Protein AF-J9AJ60-F1 (afdb_monomer_lite)

InterPro domains:
  IPR005821 Ion transport domain [PF00520] (2-110)
  IPR028325 Voltage-gated potassium channel [PTHR11537] (2-110)

Organism: Wuchereria bancrofti (NCBI:txid6293)

Sequence (110 aa):
MVMRVVRVMRVARIFKLARYSSGLKSFGITVKTSLPELSMLTLFLLTTVIFFSTLMYFAERDEPNTKFKSIPHAGWWCIVTMTTVGYGDYYPETLFGKLIASCASISGVL

Secondary structure (DSSP, 8-state):
-HHHHHHHHTGGGHHHHTTT-HHHHHHHHHHHHTHHHHHHHHHHHHHHHHHHHHHHHHHHTT-TT-S--SHHHHHHHHHHHHTT----SS---SHHHHHHHHHHHHHHH-

pLDDT: mean 88.11, std 7.14, range [66.56, 95.56]

Structure (mmCIF, N/CA/C/O backbone):
data_AF-J9AJ60-F1
#
_entry.id   AF-J9AJ60-F1
#
loop_
_atom_site.group_PDB
_atom_site.id
_atom_site.type_symbol
_atom_site.label_atom_id
_atom_site.label_alt_id
_atom_site.label_comp_id
_atom_site.label_asym_id
_atom_site.label_entity_id
_atom_site.label_seq_id
_atom_site.pdbx_PDB_ins_code
_atom_site.Cartn_x
_atom_site.Cartn_y
_atom_site.Cartn_z
_atom_site.occupancy
_atom_site.B_iso_or_equiv
_atom_site.auth_seq_id
_atom_site.auth_comp_id
_atom_site.auth_asym_id
_atom_site.auth_atom_id
_atom_site.pdbx_PDB_model_num
ATOM 1 N N . MET A 1 1 ? -20.881 -22.500 -6.627 1.00 70.31 1 MET A N 1
ATOM 2 C CA . MET A 1 1 ? -20.719 -21.183 -5.962 1.00 70.31 1 MET A CA 1
ATOM 3 C C . MET A 1 1 ? -21.627 -21.034 -4.735 1.00 70.31 1 MET A C 1
ATOM 5 O O . MET A 1 1 ? -21.094 -20.891 -3.643 1.00 70.31 1 MET A O 1
ATOM 9 N N . VAL A 1 2 ? -22.954 -21.183 -4.857 1.00 80.31 2 VAL A N 1
ATOM 10 C CA . VAL A 1 2 ? -23.931 -20.984 -3.753 1.00 80.31 2 VAL A CA 1
ATOM 11 C C . VAL A 1 2 ? -23.650 -21.832 -2.495 1.00 80.31 2 VAL A C 1
ATOM 13 O O . VAL A 1 2 ? -23.627 -21.304 -1.388 1.00 80.31 2 VAL A O 1
ATOM 16 N N . MET A 1 3 ? -23.309 -23.118 -2.646 1.00 84.00 3 MET A N 1
ATOM 17 C CA . MET A 1 3 ? -22.951 -24.002 -1.517 1.00 84.00 3 MET A CA 1
ATOM 18 C C . MET A 1 3 ? -21.697 -23.547 -0.739 1.00 84.00 3 MET A C 1
ATOM 20 O O . MET A 1 3 ? -21.596 -23.793 0.462 1.00 84.00 3 MET A O 1
ATOM 24 N N . ARG A 1 4 ? -20.746 -22.852 -1.390 1.00 81.12 4 ARG A N 1
ATOM 25 C CA . ARG A 1 4 ? -19.565 -22.274 -0.715 1.00 81.12 4 ARG A CA 1
ATOM 26 C C . ARG A 1 4 ? -19.955 -21.048 0.112 1.00 81.12 4 ARG A C 1
ATOM 28 O O . ARG A 1 4 ? -19.531 -20.937 1.257 1.00 81.12 4 ARG A O 1
ATOM 35 N N . VAL A 1 5 ? -20.821 -20.191 -0.430 1.00 84.50 5 VAL A N 1
ATOM 36 C CA . VAL A 1 5 ? -21.324 -18.985 0.250 1.00 84.50 5 VAL A CA 1
ATOM 37 C C . VAL A 1 5 ? -22.110 -19.350 1.515 1.00 84.50 5 VAL A C 1
ATOM 39 O O . VAL A 1 5 ? -21.852 -18.797 2.582 1.00 84.50 5 VAL A O 1
ATOM 42 N N . VAL A 1 6 ? -22.987 -20.359 1.451 1.00 86.69 6 VAL A N 1
ATOM 43 C CA . VAL A 1 6 ? -23.741 -20.850 2.625 1.00 86.69 6 VAL A CA 1
ATOM 44 C C . VAL A 1 6 ? -22.813 -21.419 3.708 1.00 86.69 6 VAL A C 1
ATOM 46 O O . VAL A 1 6 ? -23.102 -21.301 4.901 1.00 86.69 6 VAL A O 1
ATOM 49 N N . ARG A 1 7 ? -21.667 -22.001 3.323 1.00 80.12 7 ARG A N 1
ATOM 50 C CA . ARG A 1 7 ? -20.658 -22.504 4.269 1.00 80.12 7 ARG A CA 1
ATOM 51 C C . ARG A 1 7 ? -19.960 -21.358 5.010 1.00 80.12 7 ARG A C 1
ATOM 53 O O . ARG A 1 7 ? -19.817 -21.447 6.226 1.00 80.12 7 ARG A O 1
ATOM 60 N N . VAL A 1 8 ? -19.614 -20.271 4.313 1.00 83.06 8 VAL A N 1
ATOM 61 C CA . VAL A 1 8 ? -19.019 -19.052 4.902 1.00 83.06 8 VAL A CA 1
ATOM 62 C C . VAL A 1 8 ? -20.013 -18.328 5.816 1.00 83.06 8 VAL A C 1
ATOM 64 O O . VAL A 1 8 ? -19.635 -17.898 6.903 1.00 83.06 8 VAL A O 1
ATOM 67 N N . MET A 1 9 ? -21.306 -18.292 5.469 1.00 82.69 9 MET A N 1
ATOM 68 C CA . MET A 1 9 ? -22.342 -17.698 6.331 1.00 82.69 9 MET A CA 1
ATOM 69 C C . MET A 1 9 ? -22.446 -18.351 7.718 1.00 82.69 9 MET A C 1
ATOM 71 O O . MET A 1 9 ? -22.944 -17.730 8.654 1.00 82.69 9 MET A O 1
ATOM 75 N N . ARG A 1 10 ? -21.950 -19.582 7.910 1.00 79.88 10 ARG A N 1
ATOM 76 C CA . ARG A 1 10 ? -21.904 -20.196 9.248 1.00 79.88 10 ARG A CA 1
ATOM 77 C C . ARG A 1 10 ? -20.932 -19.479 10.189 1.00 79.88 10 ARG A C 1
ATOM 79 O O . ARG A 1 10 ? -21.198 -19.456 11.387 1.00 79.88 10 ARG A O 1
ATOM 86 N N . VAL A 1 11 ? -19.882 -18.841 9.663 1.00 81.81 11 VAL A N 1
ATOM 87 C CA . VAL A 1 11 ? -18.946 -18.002 10.436 1.00 81.81 11 VAL A CA 1
ATOM 88 C C . VAL A 1 11 ? -19.662 -16.779 11.008 1.00 81.81 11 VAL A C 1
ATOM 90 O O . VAL A 1 11 ? -19.348 -16.353 12.113 1.00 81.81 11 VAL A O 1
ATOM 93 N N . ALA A 1 12 ? -20.719 -16.285 10.352 1.00 77.25 12 ALA A N 1
ATOM 94 C CA . ALA A 1 12 ? -21.513 -15.169 10.864 1.00 77.25 12 ALA A CA 1
ATOM 95 C C . ALA A 1 12 ? -22.192 -15.471 12.217 1.00 77.25 12 ALA A C 1
ATOM 97 O O . ALA A 1 12 ? -22.578 -14.554 12.938 1.00 77.25 12 ALA A O 1
ATOM 98 N N . ARG A 1 13 ? -22.288 -16.746 12.627 1.00 77.00 13 ARG A N 1
ATOM 99 C CA . ARG A 1 13 ? -22.742 -17.114 13.978 1.00 77.00 13 ARG A CA 1
ATOM 100 C C . ARG A 1 13 ? -21.790 -16.628 15.081 1.00 77.00 13 ARG A C 1
ATOM 102 O O . ARG A 1 13 ? -22.249 -16.480 16.209 1.00 77.00 13 ARG A O 1
ATOM 109 N N . ILE A 1 14 ? -20.528 -16.303 14.778 1.00 79.25 14 ILE A N 1
ATOM 110 C CA . ILE A 1 14 ? -19.606 -15.622 15.708 1.00 79.25 14 ILE A CA 1
ATOM 111 C C . ILE A 1 14 ? -20.142 -14.243 16.113 1.00 79.25 14 ILE A C 1
ATOM 113 O O . ILE A 1 14 ? -20.038 -13.868 17.277 1.00 79.25 14 ILE A O 1
ATOM 117 N N . PHE A 1 15 ? -20.851 -13.529 15.233 1.00 73.62 15 PHE A N 1
ATOM 118 C CA . PHE A 1 15 ? -21.540 -12.293 15.623 1.00 73.62 15 PHE A CA 1
ATOM 119 C C . PHE A 1 15 ? -22.678 -12.535 16.628 1.00 73.62 15 PHE A C 1
ATOM 121 O O . PHE A 1 15 ? -23.142 -11.599 17.267 1.00 73.62 15 PHE A O 1
ATOM 128 N N . LYS A 1 16 ? -23.129 -13.778 16.838 1.00 68.69 16 LYS A N 1
ATOM 129 C CA . LYS A 1 16 ? -24.077 -14.100 17.914 1.00 68.69 16 LYS A CA 1
ATOM 130 C C . LYS A 1 16 ? -23.392 -14.077 19.289 1.00 68.69 16 LYS A C 1
ATOM 132 O O . LYS A 1 16 ? -24.017 -13.628 20.244 1.00 68.69 16 LYS A O 1
ATOM 137 N N . LEU A 1 17 ? -22.108 -14.458 19.379 1.00 66.56 17 LEU A N 1
ATOM 138 C CA . LEU A 1 17 ? -21.276 -14.312 20.590 1.00 66.56 17 LEU A CA 1
ATOM 139 C C . LEU A 1 17 ? -21.061 -12.836 20.965 1.00 66.56 17 LEU A C 1
ATOM 141 O O . LEU A 1 17 ? -20.987 -12.515 22.150 1.00 66.56 17 LEU A O 1
ATOM 145 N N . ALA A 1 18 ? -21.077 -11.928 19.981 1.00 69.06 18 ALA A N 1
ATOM 146 C CA . ALA A 1 18 ? -21.038 -10.476 20.196 1.00 69.06 18 ALA A CA 1
ATOM 147 C C . ALA A 1 18 ? -22.105 -9.967 21.171 1.00 69.06 18 ALA A C 1
ATOM 149 O O . ALA A 1 18 ? -21.870 -9.022 21.917 1.00 69.06 18 ALA A O 1
ATOM 150 N N . ARG A 1 19 ? -23.295 -10.583 21.151 1.00 67.75 19 ARG A N 1
ATOM 151 C CA . ARG A 1 19 ? -24.434 -10.175 21.984 1.00 67.75 19 ARG A CA 1
ATOM 152 C C . ARG A 1 19 ? -24.253 -10.561 23.455 1.00 67.75 19 ARG A C 1
ATOM 154 O O . ARG A 1 19 ? -24.851 -9.914 24.309 1.00 67.75 19 ARG A O 1
ATOM 161 N N . TYR A 1 20 ? -23.448 -11.587 23.731 1.00 72.50 20 TYR A N 1
ATOM 162 C CA . TYR A 1 20 ? -23.208 -12.122 25.075 1.00 72.50 20 TYR A CA 1
ATOM 163 C C . TYR A 1 20 ? -21.885 -11.643 25.682 1.00 72.50 20 TYR A C 1
ATOM 165 O O . TYR A 1 20 ? -21.727 -11.675 26.897 1.00 72.50 20 TYR A O 1
ATOM 173 N N . SER A 1 21 ? -20.946 -11.173 24.856 1.00 74.25 21 SER A N 1
ATOM 174 C CA . SER A 1 21 ? -19.692 -10.589 25.325 1.00 74.25 21 SER A CA 1
ATOM 175 C C . SER A 1 21 ? -19.858 -9.096 25.599 1.00 74.25 21 SER A C 1
ATOM 177 O O . SER A 1 21 ? -19.911 -8.279 24.676 1.00 74.25 21 SER A O 1
ATOM 179 N N . SER A 1 22 ? -19.888 -8.724 26.880 1.00 73.00 22 SER A N 1
ATOM 180 C CA . SER A 1 22 ? -19.829 -7.324 27.323 1.00 73.00 22 SER A CA 1
ATOM 181 C C . SER A 1 22 ? -18.616 -6.594 26.731 1.00 73.00 22 SER A C 1
ATOM 183 O O . SER A 1 22 ? -18.727 -5.432 26.351 1.00 73.00 22 SER A O 1
ATOM 185 N N . GLY A 1 23 ? -17.489 -7.298 26.560 1.00 77.75 23 GLY A N 1
ATOM 186 C CA . GLY A 1 23 ? -16.271 -6.752 25.958 1.00 77.75 23 GLY A CA 1
ATOM 187 C C . GLY A 1 23 ? -16.440 -6.339 24.493 1.00 77.75 23 GLY A C 1
ATOM 188 O O . GLY A 1 23 ? -15.943 -5.288 24.099 1.00 77.75 23 GLY A O 1
ATOM 189 N N . LEU A 1 24 ? -17.200 -7.098 23.691 1.00 79.81 24 LEU A N 1
ATOM 190 C CA . LEU A 1 24 ? -17.419 -6.740 22.283 1.00 79.81 24 LEU A CA 1
ATOM 191 C C . LEU A 1 24 ? -18.410 -5.578 22.120 1.00 79.81 24 LEU A C 1
ATOM 193 O O . LEU A 1 24 ? -18.286 -4.789 21.184 1.00 79.81 24 LEU A O 1
ATOM 197 N N . LYS A 1 25 ? -19.349 -5.423 23.064 1.00 79.81 25 LYS A N 1
ATOM 198 C CA . LYS A 1 25 ? -20.182 -4.215 23.174 1.00 79.81 25 LYS A CA 1
ATOM 199 C C . LYS A 1 25 ? -19.344 -2.979 23.494 1.00 79.81 25 LYS A C 1
ATOM 201 O O . LYS A 1 25 ? -19.509 -1.969 22.816 1.00 79.81 25 LYS A O 1
ATOM 206 N N . SER A 1 26 ? -18.444 -3.064 24.474 1.00 84.38 26 SER A N 1
ATOM 207 C CA . SER A 1 26 ? -17.547 -1.955 24.821 1.00 84.38 26 SER A CA 1
ATOM 208 C C . SER A 1 26 ? -16.648 -1.574 23.647 1.00 84.38 26 SER A C 1
ATOM 210 O O . SER A 1 26 ? -16.595 -0.403 23.291 1.00 84.38 26 SER A O 1
ATOM 212 N N . PHE A 1 27 ? -16.044 -2.556 22.971 1.00 84.12 27 PHE A N 1
ATOM 213 C CA . PHE A 1 27 ? -15.259 -2.322 21.757 1.00 84.12 27 PHE A CA 1
ATOM 214 C C . PHE A 1 27 ? -16.071 -1.609 20.667 1.00 84.12 27 PHE A C 1
ATOM 216 O O . PHE A 1 27 ? -15.604 -0.630 20.095 1.00 84.12 27 PHE A O 1
ATOM 223 N N . GLY A 1 28 ? -17.308 -2.046 20.409 1.00 84.81 28 GLY A N 1
ATOM 224 C CA . GLY A 1 28 ? -18.178 -1.401 19.423 1.00 84.81 28 GLY A CA 1
ATOM 225 C C . GLY A 1 28 ? -18.515 0.055 19.763 1.00 84.81 28 GLY A C 1
ATOM 226 O O . GLY A 1 28 ? -18.571 0.892 18.864 1.00 84.81 28 GLY A O 1
ATOM 227 N N . ILE A 1 29 ? -18.704 0.374 21.049 1.00 87.31 29 ILE A N 1
ATOM 228 C CA . ILE A 1 29 ? -18.919 1.753 21.512 1.00 87.31 29 ILE A CA 1
ATOM 229 C C . ILE A 1 29 ? -17.650 2.580 21.303 1.00 87.31 29 ILE A C 1
ATOM 231 O O . ILE A 1 29 ? -17.735 3.651 20.714 1.00 87.31 29 ILE A O 1
ATOM 235 N N . THR A 1 30 ? -16.483 2.071 21.705 1.00 89.19 30 THR A N 1
ATOM 236 C CA . THR A 1 30 ? -15.195 2.752 21.509 1.00 89.19 30 THR A CA 1
ATOM 237 C C . THR A 1 30 ? -14.915 3.015 20.033 1.00 89.19 30 THR A C 1
ATOM 239 O O . THR A 1 30 ? -14.607 4.144 19.671 1.00 89.19 30 THR A O 1
ATOM 242 N N . VAL A 1 31 ? -15.105 2.017 19.162 1.00 87.88 31 VAL A N 1
ATOM 243 C CA . VAL A 1 31 ? -14.957 2.190 17.710 1.00 87.88 31 VAL A CA 1
ATOM 244 C C . VAL A 1 31 ? -15.904 3.267 17.204 1.00 87.88 31 VAL A C 1
ATOM 246 O O . VAL A 1 31 ? -15.465 4.133 16.462 1.00 87.88 31 VAL A O 1
ATOM 249 N N . LYS A 1 32 ? -17.179 3.252 17.618 1.00 88.75 32 LYS A N 1
ATOM 250 C CA . LYS A 1 32 ? -18.162 4.253 17.183 1.00 88.75 32 LYS A CA 1
ATOM 251 C C . LYS A 1 32 ? -17.776 5.667 17.619 1.00 88.75 32 LYS A C 1
ATOM 253 O O . LYS A 1 32 ? -17.941 6.594 16.833 1.00 88.75 32 LYS A O 1
ATOM 258 N N . THR A 1 33 ? -17.271 5.823 18.839 1.00 92.62 33 THR A N 1
ATOM 259 C CA . THR A 1 33 ? -16.785 7.108 19.355 1.00 92.62 33 THR A CA 1
ATOM 260 C C . THR A 1 33 ? -15.571 7.596 18.566 1.00 92.62 33 THR A C 1
ATOM 262 O O . THR A 1 33 ? -15.537 8.762 18.192 1.00 92.62 33 THR A O 1
ATOM 265 N N . SER A 1 34 ? -14.646 6.697 18.221 1.00 93.00 34 SER A N 1
ATOM 266 C CA . SER A 1 34 ? -13.439 7.016 17.449 1.00 93.00 34 SER A CA 1
ATOM 267 C C . SER A 1 34 ? -13.604 6.934 15.928 1.00 93.00 34 SER A C 1
ATOM 269 O O . SER A 1 34 ? -12.632 7.089 15.194 1.00 93.00 34 SER A O 1
ATOM 271 N N . LEU A 1 35 ? -14.817 6.712 15.405 1.00 89.81 35 LEU A N 1
ATOM 272 C CA . LEU A 1 35 ? -15.066 6.645 13.958 1.00 89.81 35 LEU A CA 1
ATOM 273 C C . LEU A 1 35 ? -14.580 7.892 13.202 1.00 89.81 35 LEU A C 1
ATOM 275 O O . LEU A 1 35 ? -13.981 7.709 12.143 1.00 89.81 35 LEU A O 1
ATOM 279 N N . PRO A 1 36 ? -14.798 9.133 13.689 1.00 91.50 36 PRO A N 1
ATOM 280 C CA . PRO A 1 36 ? -14.286 10.321 13.011 1.00 91.50 36 PRO A CA 1
ATOM 281 C C . PRO A 1 36 ? -12.757 10.297 12.881 1.00 91.50 36 PRO A C 1
ATOM 283 O O . PRO A 1 36 ? -12.233 10.504 11.789 1.00 91.50 36 PRO A O 1
ATOM 286 N N . GLU A 1 37 ? -12.049 9.946 13.955 1.00 91.88 37 GLU A N 1
ATOM 287 C CA . GLU A 1 37 ? -10.582 9.866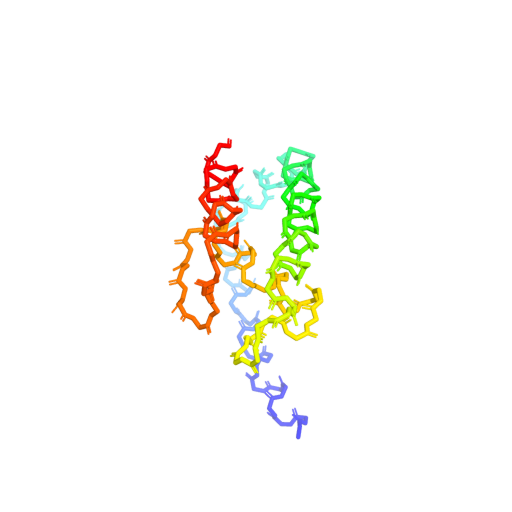 13.999 1.00 91.88 37 GLU A CA 1
ATOM 288 C C . GLU A 1 37 ? -10.058 8.758 13.072 1.00 91.88 37 GLU A C 1
ATOM 290 O O . GLU A 1 37 ? -9.186 8.988 12.233 1.00 91.88 37 GLU A O 1
ATOM 295 N N . LEU A 1 38 ? -10.661 7.567 13.150 1.00 90.12 38 LEU A N 1
ATOM 296 C CA . LEU A 1 38 ? -10.338 6.431 12.287 1.00 90.12 38 LEU A CA 1
ATOM 297 C C . LEU A 1 38 ? -10.612 6.736 10.811 1.00 90.12 38 LEU A C 1
ATOM 299 O O . LEU A 1 38 ? -9.858 6.299 9.942 1.00 90.12 38 LEU A O 1
ATOM 303 N N . SER A 1 39 ? -11.669 7.493 10.508 1.00 90.00 39 SER A N 1
ATOM 304 C CA . SER A 1 39 ? -12.003 7.874 9.134 1.00 90.00 39 SER A CA 1
ATOM 305 C C . SER A 1 39 ? -10.969 8.827 8.534 1.00 90.00 39 SER A C 1
ATOM 307 O O . SER A 1 39 ? -10.561 8.628 7.391 1.00 90.00 39 SER A O 1
ATOM 309 N N . MET A 1 40 ? -10.479 9.799 9.312 1.00 90.56 40 MET A N 1
ATOM 310 C CA . MET A 1 40 ? -9.414 10.706 8.878 1.00 90.56 40 MET A CA 1
ATOM 311 C C . MET A 1 40 ? -8.109 9.949 8.632 1.00 90.56 40 MET A C 1
ATOM 313 O O . MET A 1 40 ? -7.488 10.128 7.585 1.00 90.56 40 MET A O 1
ATOM 317 N N . LEU A 1 41 ? -7.740 9.042 9.543 1.00 90.38 41 LEU A N 1
ATOM 318 C CA . LEU A 1 41 ? -6.565 8.186 9.382 1.00 90.38 41 LEU A CA 1
ATOM 319 C C . LEU A 1 41 ? -6.681 7.302 8.133 1.00 90.38 41 LEU A C 1
ATOM 321 O O . LEU A 1 41 ? -5.742 7.204 7.349 1.00 90.38 41 LEU A O 1
ATOM 325 N N . THR A 1 42 ? -7.859 6.721 7.895 1.00 90.12 42 THR A N 1
ATOM 326 C CA . THR A 1 42 ? -8.115 5.899 6.703 1.00 90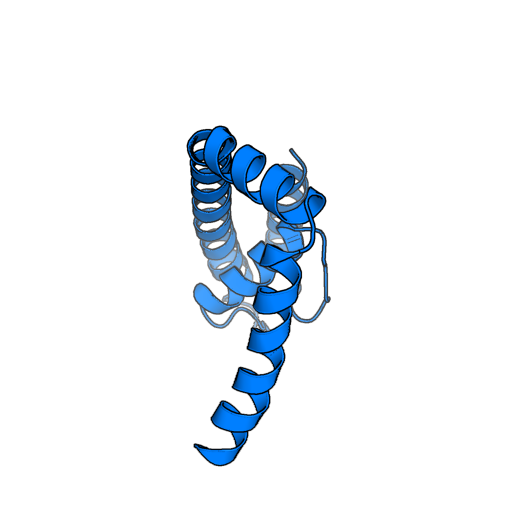.12 42 THR A CA 1
ATOM 327 C C . THR A 1 42 ? -7.992 6.717 5.416 1.00 90.12 42 THR A C 1
ATOM 329 O O . THR A 1 42 ? -7.388 6.252 4.453 1.00 90.12 42 THR A O 1
ATOM 332 N N . LEU A 1 43 ? -8.520 7.945 5.380 1.00 91.94 43 LEU A N 1
ATOM 333 C CA . LEU A 1 43 ? -8.396 8.836 4.220 1.00 91.94 43 LEU A CA 1
ATOM 334 C C . LEU A 1 43 ? -6.940 9.230 3.943 1.00 91.94 43 LEU A C 1
ATOM 336 O O . LEU A 1 43 ? -6.517 9.235 2.784 1.00 91.94 43 LEU A O 1
ATOM 340 N N . PHE A 1 44 ? -6.165 9.522 4.989 1.00 91.38 44 PHE A N 1
ATOM 341 C CA . PHE A 1 44 ? -4.738 9.817 4.866 1.00 91.38 44 PHE A CA 1
ATOM 342 C C . PHE A 1 44 ? -3.963 8.619 4.301 1.00 91.38 44 PHE A C 1
ATOM 344 O O . PHE A 1 44 ? -3.195 8.768 3.347 1.00 91.38 44 PHE A O 1
ATOM 351 N N . LEU A 1 45 ? -4.235 7.420 4.822 1.00 91.38 45 LEU A N 1
ATOM 352 C CA . LEU A 1 45 ? -3.604 6.176 4.381 1.00 91.38 45 LEU A CA 1
ATOM 353 C C . LEU A 1 45 ? -3.971 5.847 2.924 1.00 91.38 45 LEU A C 1
ATOM 355 O O . LEU A 1 45 ? -3.109 5.502 2.126 1.00 91.38 45 LEU A O 1
ATOM 359 N N . LEU A 1 46 ? -5.228 6.041 2.519 1.00 92.50 46 LEU A N 1
ATOM 360 C CA . LEU A 1 46 ? -5.637 5.858 1.121 1.00 92.50 46 LEU A CA 1
ATOM 361 C C . LEU A 1 46 ? -4.965 6.861 0.174 1.00 92.50 46 LEU A C 1
ATOM 363 O O . LEU A 1 46 ? -4.543 6.488 -0.919 1.00 92.50 46 LEU A O 1
ATOM 367 N N . THR A 1 47 ? -4.844 8.123 0.588 1.00 93.56 47 THR A N 1
ATOM 368 C CA . THR A 1 47 ? -4.219 9.174 -0.230 1.00 93.56 47 THR A CA 1
ATOM 369 C C . THR A 1 47 ? -2.736 8.887 -0.457 1.00 93.56 47 THR A C 1
ATOM 371 O O . THR A 1 47 ? -2.259 8.929 -1.592 1.00 93.56 47 THR A O 1
ATOM 374 N N . THR A 1 48 ? -2.016 8.542 0.609 1.00 93.00 48 THR A N 1
ATOM 375 C CA . THR A 1 48 ? -0.596 8.163 0.553 1.00 93.00 48 THR A CA 1
ATOM 376 C C . THR A 1 48 ? -0.385 6.883 -0.252 1.00 93.00 48 THR A C 1
ATOM 378 O O . THR A 1 48 ? 0.506 6.854 -1.100 1.00 93.00 48 THR A O 1
ATOM 381 N N . VAL A 1 49 ? -1.254 5.875 -0.101 1.00 94.25 49 VAL A N 1
ATOM 382 C CA . VAL A 1 49 ? -1.231 4.663 -0.934 1.00 94.25 49 VAL A CA 1
ATOM 383 C C . VAL A 1 49 ? -1.350 5.011 -2.413 1.00 94.25 49 VAL A C 1
ATOM 385 O O . VAL A 1 49 ? -0.513 4.581 -3.201 1.00 94.25 49 VAL A O 1
ATOM 388 N N . ILE A 1 50 ? -2.345 5.804 -2.817 1.00 94.88 50 ILE A N 1
ATOM 389 C CA . ILE A 1 50 ? -2.539 6.167 -4.231 1.00 94.88 50 ILE A CA 1
ATOM 390 C C . ILE A 1 50 ? -1.329 6.949 -4.765 1.00 94.88 50 ILE A C 1
ATOM 392 O O . ILE A 1 50 ? -0.854 6.675 -5.873 1.00 94.88 50 ILE A O 1
ATOM 396 N N . PHE A 1 51 ? -0.799 7.879 -3.970 1.00 95.50 51 PHE A N 1
ATOM 397 C CA . PHE A 1 51 ? 0.369 8.684 -4.320 1.00 95.50 51 PHE A CA 1
ATOM 398 C C . PHE A 1 51 ? 1.621 7.823 -4.557 1.00 95.50 51 PHE A C 1
ATOM 400 O O . PHE A 1 51 ? 2.192 7.847 -5.651 1.00 95.50 51 PHE A O 1
ATOM 407 N N . PHE A 1 52 ? 2.015 7.004 -3.578 1.00 95.12 52 PHE A N 1
ATOM 408 C CA . PHE A 1 52 ? 3.201 6.148 -3.683 1.00 95.12 52 PHE A CA 1
ATOM 409 C C . PHE A 1 52 ? 3.040 5.036 -4.719 1.00 95.12 52 PHE A C 1
ATOM 411 O O . PHE A 1 52 ? 4.000 4.704 -5.408 1.00 95.12 52 PHE A O 1
ATOM 418 N N . SER A 1 53 ? 1.832 4.502 -4.897 1.00 95.44 53 SER A N 1
ATOM 419 C CA . SER A 1 53 ? 1.554 3.499 -5.935 1.00 95.44 53 SER A CA 1
ATOM 420 C C . SER A 1 53 ? 1.755 4.056 -7.337 1.00 95.44 53 SER A C 1
ATOM 422 O O . SER A 1 53 ? 2.289 3.373 -8.208 1.00 95.44 53 SER A O 1
ATOM 424 N N . THR A 1 54 ? 1.357 5.311 -7.553 1.00 95.44 54 THR A N 1
ATOM 425 C CA . THR A 1 54 ? 1.563 5.994 -8.832 1.00 95.44 54 THR A CA 1
ATOM 426 C C . THR A 1 54 ? 3.053 6.218 -9.079 1.00 95.44 54 THR A C 1
ATOM 428 O O . THR A 1 54 ? 3.550 5.853 -10.141 1.00 95.44 54 THR A O 1
ATOM 431 N N . LEU A 1 55 ? 3.786 6.735 -8.085 1.00 95.44 55 LEU A N 1
ATOM 432 C CA . LEU A 1 55 ? 5.240 6.913 -8.178 1.00 95.44 55 LEU A CA 1
ATOM 433 C C . LEU A 1 55 ? 5.971 5.595 -8.452 1.00 95.44 55 LEU A C 1
ATOM 435 O O . LEU A 1 55 ? 6.827 5.546 -9.329 1.00 95.44 55 LEU A O 1
ATOM 439 N N . MET A 1 56 ? 5.605 4.526 -7.742 1.00 95.19 56 MET A N 1
ATOM 440 C CA . MET A 1 56 ? 6.217 3.211 -7.906 1.00 95.19 56 MET A CA 1
ATOM 441 C C . MET A 1 56 ? 5.976 2.644 -9.303 1.00 95.19 56 MET A C 1
ATOM 443 O O . MET A 1 56 ? 6.907 2.168 -9.947 1.00 95.19 56 MET A O 1
ATOM 447 N N . TYR A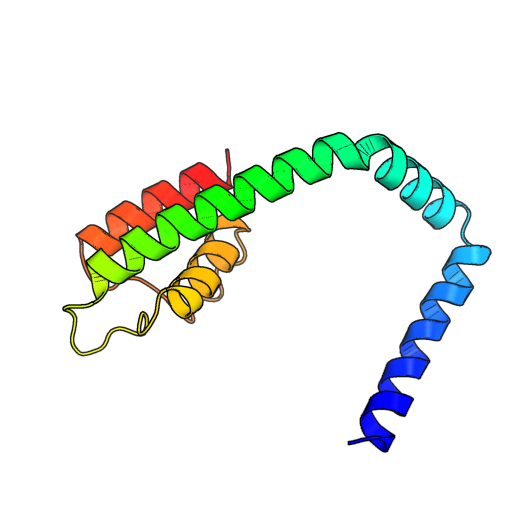 1 57 ? 4.741 2.741 -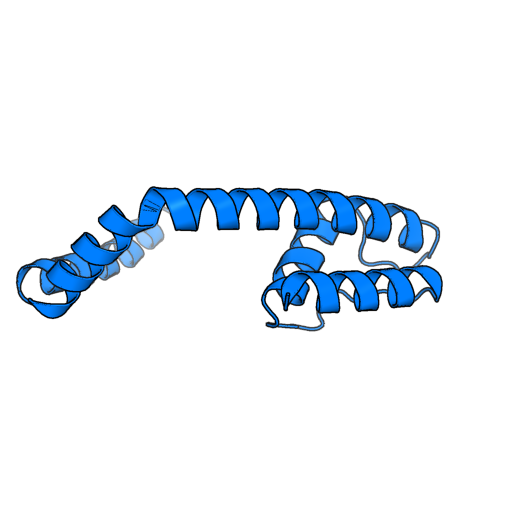9.802 1.00 94.44 57 TYR A N 1
ATOM 448 C CA . TYR A 1 57 ? 4.418 2.311 -11.158 1.00 94.44 57 TYR A CA 1
ATOM 449 C C . TYR A 1 57 ? 5.291 3.033 -12.191 1.00 94.44 57 TYR A C 1
ATOM 451 O O . TYR A 1 57 ? 5.885 2.382 -13.042 1.00 94.44 57 TYR A O 1
ATOM 459 N N . PHE A 1 58 ? 5.432 4.358 -12.097 1.00 93.19 58 PHE A N 1
ATOM 460 C CA . PHE A 1 58 ? 6.277 5.108 -13.029 1.00 93.19 58 PHE A CA 1
ATOM 461 C C . PHE A 1 58 ? 7.774 4.830 -12.869 1.00 93.19 58 PHE A C 1
ATOM 463 O O . PHE A 1 58 ? 8.487 4.883 -13.865 1.00 93.19 58 PHE A O 1
ATOM 470 N N . ALA A 1 59 ? 8.247 4.527 -11.660 1.00 93.38 59 ALA A N 1
ATOM 471 C CA . ALA A 1 59 ? 9.648 4.196 -11.419 1.00 93.38 59 ALA A CA 1
ATOM 472 C C . ALA A 1 59 ? 10.042 2.818 -11.971 1.00 93.38 59 ALA A C 1
ATOM 474 O O . ALA A 1 59 ? 11.182 2.632 -12.380 1.00 93.38 59 ALA A O 1
ATOM 475 N N . GLU A 1 60 ? 9.108 1.866 -11.994 1.00 92.31 60 GLU A N 1
ATOM 476 C CA . GLU A 1 60 ? 9.376 0.471 -12.364 1.00 92.31 60 GLU A CA 1
ATOM 477 C C . GLU A 1 60 ? 8.825 0.080 -13.745 1.00 92.31 60 GLU A C 1
ATOM 479 O O . GLU A 1 60 ? 9.129 -1.009 -14.222 1.00 92.31 60 GLU A O 1
ATOM 484 N N . ARG A 1 61 ? 8.023 0.927 -14.412 1.00 90.06 61 ARG A N 1
ATOM 485 C CA . ARG A 1 61 ? 7.343 0.574 -15.681 1.00 90.06 61 ARG A CA 1
ATOM 486 C C . ARG A 1 61 ? 8.284 0.179 -16.821 1.00 90.06 61 ARG A C 1
ATOM 488 O O . ARG A 1 61 ? 7.862 -0.551 -17.712 1.00 90.06 61 ARG A O 1
ATOM 495 N N . ASP A 1 62 ? 9.501 0.719 -16.821 1.00 87.38 62 ASP A N 1
ATOM 496 C CA . ASP A 1 62 ? 10.476 0.542 -17.900 1.00 87.38 62 ASP A CA 1
ATOM 497 C C . ASP A 1 62 ? 11.347 -0.715 -17.673 1.00 87.38 62 ASP A C 1
ATOM 499 O O . ASP A 1 62 ? 12.145 -1.082 -18.535 1.00 87.38 62 ASP A O 1
ATOM 503 N N . GLU A 1 63 ? 11.165 -1.411 -16.542 1.00 89.75 63 GLU A N 1
ATOM 504 C CA . GLU A 1 63 ? 11.886 -2.639 -16.206 1.00 89.75 63 GLU A CA 1
ATOM 505 C C . GLU A 1 63 ? 11.175 -3.880 -16.798 1.00 89.75 63 GLU A C 1
ATOM 507 O O . GLU A 1 63 ? 10.022 -4.164 -16.447 1.00 89.75 63 GLU A O 1
ATOM 512 N N . PRO A 1 64 ? 11.831 -4.670 -17.672 1.00 81.56 64 PRO A N 1
ATOM 513 C CA . PRO A 1 64 ? 11.191 -5.756 -18.424 1.00 81.56 64 PRO A CA 1
ATOM 514 C C . PRO A 1 64 ? 10.584 -6.878 -17.565 1.00 81.56 64 PRO A C 1
ATOM 516 O O . PRO A 1 64 ? 9.629 -7.522 -18.003 1.00 81.56 64 PRO A O 1
ATOM 519 N N . ASN A 1 65 ? 11.097 -7.113 -16.353 1.00 84.44 65 ASN A N 1
ATOM 520 C CA . ASN A 1 65 ? 10.619 -8.171 -15.451 1.00 84.44 65 ASN A CA 1
ATOM 521 C C . ASN A 1 65 ? 9.749 -7.654 -14.295 1.00 84.44 65 ASN A C 1
ATOM 523 O O . ASN A 1 65 ? 9.448 -8.403 -13.361 1.00 84.44 65 ASN A O 1
ATOM 527 N N . THR A 1 66 ? 9.304 -6.395 -14.352 1.00 88.56 66 THR A N 1
ATOM 528 C CA . THR A 1 66 ? 8.558 -5.806 -13.244 1.00 88.56 66 THR A CA 1
ATOM 529 C C . THR A 1 66 ? 7.217 -6.497 -12.989 1.00 88.56 66 THR A C 1
ATOM 531 O O . THR A 1 66 ? 6.436 -6.825 -13.893 1.00 88.56 66 THR A O 1
ATOM 534 N N . LYS A 1 67 ? 6.900 -6.669 -11.705 1.00 88.00 67 LYS A N 1
ATOM 535 C CA . LYS A 1 67 ? 5.567 -7.092 -11.259 1.00 88.00 67 LYS A CA 1
ATOM 536 C C . LYS A 1 67 ? 4.585 -5.918 -11.213 1.00 88.00 67 LYS A C 1
ATOM 538 O O . LYS A 1 67 ? 3.375 -6.141 -11.175 1.00 88.00 67 LYS A O 1
ATOM 543 N N . PHE A 1 68 ? 5.065 -4.674 -11.279 1.00 90.31 68 PHE A N 1
ATOM 544 C CA . PHE A 1 68 ? 4.252 -3.457 -11.228 1.00 90.31 68 PHE A CA 1
ATOM 545 C C . PHE A 1 68 ? 3.565 -3.161 -12.571 1.00 90.31 68 PHE A C 1
ATOM 547 O O . PHE A 1 68 ? 3.818 -2.155 -13.223 1.00 90.31 68 PHE A O 1
ATOM 554 N N . LYS A 1 69 ? 2.649 -4.042 -12.994 1.00 88.88 69 LYS A N 1
ATOM 555 C CA . LYS A 1 69 ? 1.970 -3.942 -14.301 1.00 88.88 69 LYS A CA 1
ATOM 556 C C . LYS A 1 69 ? 0.897 -2.856 -14.383 1.00 88.88 69 LYS A C 1
ATOM 558 O O . LYS A 1 69 ? 0.514 -2.452 -15.476 1.00 88.88 69 LYS A O 1
ATOM 563 N N . SER A 1 70 ? 0.368 -2.409 -13.248 1.00 91.75 70 SER A N 1
ATOM 564 C CA . SER A 1 70 ? -0.668 -1.376 -13.187 1.00 91.75 70 SER A CA 1
ATOM 565 C C . SER A 1 70 ? -0.654 -0.663 -11.835 1.00 91.75 70 SER A C 1
ATOM 567 O O . SER A 1 70 ? -0.137 -1.195 -10.849 1.00 91.75 70 SER A O 1
ATOM 569 N N . ILE A 1 71 ? -1.265 0.523 -11.770 1.00 92.06 71 ILE A N 1
ATOM 570 C CA . ILE A 1 71 ? -1.386 1.295 -10.523 1.00 92.06 71 ILE A CA 1
ATOM 571 C C . ILE A 1 71 ? -2.100 0.485 -9.420 1.00 92.06 71 ILE A C 1
ATOM 573 O O . ILE A 1 71 ? -1.604 0.486 -8.298 1.00 92.06 71 ILE A O 1
ATOM 577 N N . PRO A 1 72 ? -3.181 -0.284 -9.686 1.00 92.75 72 PRO A N 1
ATOM 578 C CA . PRO A 1 72 ? -3.768 -1.171 -8.676 1.00 92.75 72 PRO A CA 1
ATOM 579 C C . PRO A 1 72 ? -2.820 -2.260 -8.147 1.00 92.75 72 PRO A C 1
ATOM 581 O O . PRO A 1 72 ? -2.871 -2.577 -6.960 1.00 92.75 72 PRO A O 1
ATOM 584 N N . HIS A 1 73 ? -1.937 -2.812 -8.990 1.00 91.88 73 HIS A N 1
ATOM 585 C CA . HIS A 1 73 ? -0.913 -3.763 -8.536 1.00 91.88 73 HIS A CA 1
ATOM 586 C C . HIS A 1 73 ? 0.122 -3.088 -7.625 1.00 91.88 73 HIS A C 1
ATOM 588 O O . HIS A 1 73 ? 0.477 -3.646 -6.589 1.00 91.88 73 HIS A O 1
ATOM 594 N N . ALA A 1 74 ? 0.548 -1.864 -7.955 1.00 94.12 74 ALA A N 1
ATOM 595 C CA . ALA A 1 74 ? 1.380 -1.056 -7.062 1.00 94.12 74 ALA A CA 1
ATOM 596 C C . ALA A 1 74 ? 0.640 -0.668 -5.765 1.00 94.12 74 ALA A C 1
ATOM 598 O O . ALA A 1 74 ? 1.253 -0.639 -4.703 1.00 94.12 74 ALA A O 1
ATOM 599 N N . GLY A 1 75 ? -0.682 -0.477 -5.839 1.00 95.06 75 GLY A N 1
ATOM 600 C CA . GLY A 1 75 ? -1.594 -0.286 -4.705 1.00 95.06 75 GLY A CA 1
ATOM 601 C C . GLY A 1 75 ? -1.516 -1.405 -3.684 1.00 95.06 75 GLY A C 1
ATOM 602 O O . GLY A 1 75 ? -1.352 -1.147 -2.494 1.00 95.06 75 GLY A O 1
ATOM 603 N N . TRP A 1 76 ? -1.584 -2.651 -4.153 1.00 94.88 76 TRP A N 1
ATOM 604 C CA . TRP A 1 76 ? -1.439 -3.823 -3.293 1.00 94.88 76 TRP A CA 1
ATOM 605 C C . TRP A 1 76 ? -0.100 -3.826 -2.551 1.00 94.88 76 TRP A C 1
ATOM 607 O O . TRP A 1 76 ? -0.079 -3.950 -1.326 1.00 94.88 76 TRP A O 1
ATOM 617 N N . TRP A 1 77 ? 1.001 -3.618 -3.279 1.00 95.00 77 TRP A N 1
ATOM 618 C CA . TRP A 1 77 ? 2.333 -3.510 -2.687 1.00 95.00 77 TRP A CA 1
ATOM 619 C C . TRP A 1 77 ? 2.398 -2.389 -1.640 1.00 95.00 77 TRP A C 1
ATOM 621 O O . TRP A 1 77 ? 2.831 -2.621 -0.514 1.00 95.00 77 TRP A O 1
ATOM 631 N N . CYS A 1 78 ? 1.900 -1.197 -1.977 1.00 94.81 78 CYS A N 1
ATOM 632 C CA . CYS A 1 78 ? 1.964 -0.037 -1.098 1.00 94.81 78 CYS A CA 1
ATOM 633 C C . CYS A 1 78 ? 1.180 -0.256 0.201 1.00 94.81 78 CYS A C 1
ATOM 635 O O . CYS A 1 78 ? 1.676 0.086 1.270 1.00 94.81 78 CYS A O 1
ATOM 637 N N . ILE A 1 79 ? -0.007 -0.871 0.134 1.00 94.19 79 ILE A N 1
ATOM 638 C CA . ILE A 1 79 ? -0.794 -1.221 1.325 1.00 94.19 79 ILE A CA 1
ATOM 639 C C . ILE A 1 79 ? 0.001 -2.185 2.208 1.00 94.19 79 ILE A C 1
ATOM 641 O O . ILE A 1 79 ? 0.197 -1.904 3.384 1.00 94.19 79 ILE A O 1
ATOM 645 N N . VAL A 1 80 ? 0.505 -3.284 1.641 1.00 94.31 80 VAL A N 1
ATOM 646 C CA . VAL A 1 80 ? 1.247 -4.324 2.376 1.00 94.31 80 VAL A CA 1
ATOM 647 C C . VAL A 1 80 ? 2.519 -3.772 3.027 1.00 94.31 80 VAL A C 1
ATOM 649 O O . VAL A 1 80 ? 2.867 -4.180 4.138 1.00 94.31 80 VAL A O 1
ATOM 652 N N . THR A 1 81 ? 3.213 -2.850 2.357 1.00 93.12 81 THR A N 1
ATOM 653 C CA . THR A 1 81 ? 4.413 -2.186 2.878 1.00 93.12 81 THR A CA 1
ATOM 654 C C . THR A 1 81 ? 4.077 -1.175 3.971 1.00 93.12 81 THR A C 1
ATOM 656 O O . THR A 1 81 ? 4.686 -1.225 5.037 1.00 93.12 81 THR A O 1
ATOM 659 N N . MET A 1 82 ? 3.098 -0.293 3.753 1.00 91.19 82 MET A N 1
ATOM 660 C CA . MET A 1 82 ? 2.724 0.732 4.735 1.00 91.19 82 MET A CA 1
ATOM 661 C C . MET A 1 82 ? 2.102 0.131 5.998 1.00 91.19 82 MET A C 1
ATOM 663 O O . MET A 1 82 ? 2.330 0.639 7.088 1.00 91.19 82 MET A O 1
ATOM 667 N N . THR A 1 83 ? 1.385 -0.991 5.887 1.00 91.38 83 THR A N 1
ATOM 668 C CA . THR A 1 83 ? 0.877 -1.736 7.051 1.00 91.38 83 THR A CA 1
ATOM 669 C C . THR A 1 83 ? 1.912 -2.684 7.661 1.00 91.38 83 THR A C 1
ATOM 671 O O . THR A 1 83 ? 1.527 -3.563 8.426 1.00 91.38 83 THR A O 1
ATOM 674 N N . THR A 1 84 ? 3.187 -2.567 7.270 1.00 92.31 84 THR A N 1
ATOM 675 C CA . THR A 1 84 ? 4.335 -3.346 7.775 1.00 92.31 84 THR A CA 1
ATOM 676 C C . THR A 1 84 ? 4.198 -4.872 7.676 1.00 92.31 84 THR A C 1
ATOM 678 O O . THR A 1 84 ? 4.926 -5.610 8.334 1.00 92.31 84 THR A O 1
ATOM 681 N N . VAL A 1 85 ? 3.308 -5.369 6.806 1.00 94.12 85 VAL A N 1
ATOM 682 C CA . VAL A 1 85 ? 3.089 -6.811 6.596 1.00 94.12 85 VAL A CA 1
ATOM 683 C C . VAL A 1 85 ? 4.225 -7.414 5.775 1.00 94.12 85 VAL A C 1
ATOM 685 O O . VAL A 1 85 ? 4.756 -8.459 6.134 1.00 94.12 85 VAL A O 1
ATOM 688 N N . GLY A 1 86 ? 4.600 -6.757 4.672 1.00 91.94 86 GLY A N 1
ATOM 689 C CA . GLY A 1 86 ? 5.799 -7.100 3.902 1.00 91.94 86 GLY A CA 1
ATOM 690 C C . GLY A 1 86 ? 5.850 -8.534 3.356 1.00 91.94 86 GLY A C 1
ATOM 691 O O . GLY A 1 86 ? 6.855 -9.211 3.545 1.00 91.94 86 GLY A O 1
ATOM 692 N N . TYR A 1 87 ? 4.813 -8.998 2.646 1.00 92.25 87 TYR A N 1
ATOM 693 C CA . TYR A 1 87 ? 4.786 -10.357 2.071 1.00 92.25 87 TYR A CA 1
ATOM 694 C C . TYR A 1 87 ? 5.963 -10.676 1.130 1.00 92.25 87 TYR A C 1
ATOM 696 O O . TYR A 1 87 ? 6.329 -11.841 0.989 1.00 92.25 87 TYR A O 1
ATOM 704 N N . GLY A 1 88 ? 6.534 -9.663 0.468 1.00 90.75 88 GLY A N 1
ATOM 705 C CA . GLY A 1 88 ? 7.647 -9.829 -0.476 1.00 90.75 88 GLY A CA 1
ATOM 706 C C . GLY A 1 88 ? 7.241 -10.387 -1.846 1.00 90.75 88 GLY A C 1
ATOM 707 O O . GLY A 1 88 ? 8.096 -10.746 -2.652 1.00 90.75 88 GLY A O 1
ATOM 708 N N . ASP A 1 89 ? 5.943 -10.452 -2.141 1.00 91.38 89 ASP A N 1
ATOM 709 C CA . ASP A 1 89 ? 5.404 -10.856 -3.440 1.00 91.38 89 ASP A CA 1
ATOM 710 C C . ASP A 1 89 ? 5.657 -9.801 -4.531 1.00 91.38 89 ASP A C 1
ATOM 712 O O . ASP A 1 89 ? 5.939 -10.169 -5.676 1.00 91.38 89 ASP A O 1
ATOM 716 N N . TYR A 1 90 ? 5.650 -8.518 -4.160 1.00 91.25 90 TYR A N 1
ATOM 717 C CA . TYR A 1 90 ? 6.072 -7.374 -4.974 1.00 91.25 90 TYR A CA 1
ATOM 718 C C . TYR A 1 90 ? 7.231 -6.645 -4.284 1.00 91.25 90 TYR A C 1
ATOM 720 O O . TYR A 1 90 ? 7.191 -6.404 -3.078 1.00 91.25 90 TYR A O 1
ATOM 728 N N . TYR A 1 91 ? 8.253 -6.270 -5.048 1.00 90.56 91 TYR A N 1
ATOM 729 C CA . TYR A 1 91 ? 9.374 -5.457 -4.580 1.00 90.56 91 TYR A CA 1
ATOM 730 C C . TYR A 1 91 ? 9.974 -4.688 -5.768 1.00 90.56 91 TYR A C 1
ATOM 732 O O . TYR A 1 91 ? 9.990 -5.234 -6.871 1.00 90.56 91 TYR A O 1
ATOM 740 N N . PRO A 1 92 ? 10.430 -3.437 -5.576 1.00 91.81 92 PRO A N 1
ATOM 741 C CA . PRO A 1 92 ? 11.095 -2.679 -6.632 1.00 91.81 92 PRO A CA 1
ATOM 742 C C . PRO A 1 92 ? 12.483 -3.239 -6.937 1.00 91.81 92 PRO A C 1
ATOM 744 O O . PRO A 1 92 ? 13.260 -3.548 -6.023 1.00 91.81 92 PRO A O 1
ATOM 747 N N . GLU A 1 93 ? 12.818 -3.323 -8.218 1.00 89.62 93 GLU A N 1
ATOM 748 C CA . GLU A 1 93 ? 14.136 -3.766 -8.672 1.00 89.62 93 GLU A CA 1
ATOM 749 C C . GLU A 1 93 ? 15.059 -2.574 -8.949 1.00 89.62 93 GLU A C 1
ATOM 751 O O . GLU A 1 93 ? 16.256 -2.630 -8.633 1.00 89.62 93 GLU A O 1
ATOM 756 N N . THR A 1 94 ? 14.497 -1.456 -9.416 1.00 93.06 94 THR A N 1
ATOM 757 C CA . THR A 1 94 ? 15.243 -0.248 -9.770 1.00 93.06 94 THR A CA 1
ATOM 758 C C . THR A 1 94 ? 15.731 0.519 -8.538 1.00 93.06 94 THR A C 1
ATOM 760 O O . THR A 1 94 ? 15.167 0.455 -7.440 1.00 93.06 94 THR A O 1
ATOM 763 N N . LEU A 1 95 ? 16.798 1.306 -8.717 1.00 91.88 95 LEU A N 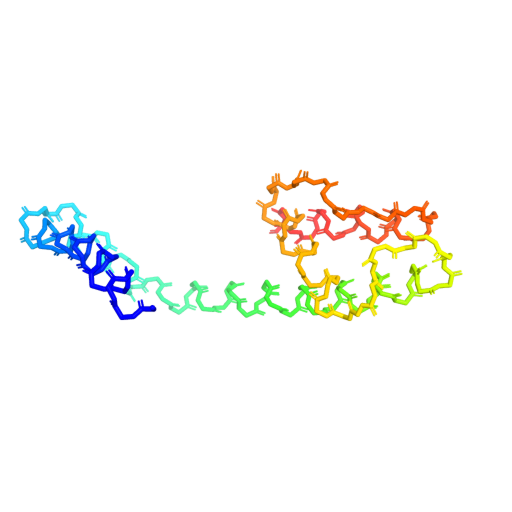1
ATOM 764 C CA . LEU A 1 95 ? 17.324 2.173 -7.659 1.00 91.88 95 LEU A CA 1
ATOM 765 C C . LEU A 1 95 ? 16.289 3.222 -7.214 1.00 91.88 95 LEU A C 1
ATOM 767 O O . LEU A 1 95 ? 16.117 3.449 -6.017 1.00 91.88 95 LEU A O 1
ATOM 771 N N . PHE A 1 96 ? 15.573 3.827 -8.168 1.00 92.00 96 PHE A N 1
ATOM 772 C CA . PHE A 1 96 ? 14.526 4.810 -7.882 1.00 92.00 96 PHE A CA 1
ATOM 773 C C . PHE A 1 96 ? 13.332 4.183 -7.161 1.00 92.00 96 PHE A C 1
ATOM 775 O O . PHE A 1 96 ? 12.860 4.747 -6.174 1.00 92.00 96 PHE A O 1
ATOM 782 N N . GLY A 1 97 ? 12.893 2.995 -7.583 1.00 93.56 97 GLY A N 1
ATOM 783 C CA . GLY A 1 97 ? 11.849 2.242 -6.895 1.00 93.56 97 GLY A CA 1
ATOM 784 C C . GLY A 1 97 ? 12.231 1.944 -5.445 1.00 93.56 97 GLY A C 1
ATOM 785 O O . GLY A 1 97 ? 11.438 2.174 -4.536 1.00 93.56 97 GLY A O 1
ATOM 786 N N . LYS A 1 98 ? 13.478 1.536 -5.178 1.00 94.19 98 LYS A N 1
ATOM 787 C CA . LYS A 1 98 ? 13.958 1.299 -3.804 1.00 94.19 98 LYS A CA 1
ATOM 788 C C . LYS A 1 98 ? 13.938 2.561 -2.939 1.00 94.19 98 LYS A C 1
ATOM 790 O O . LYS A 1 98 ? 13.501 2.482 -1.794 1.00 94.19 98 LYS A O 1
ATOM 795 N N . LEU A 1 99 ? 14.332 3.719 -3.478 1.00 95.56 99 LEU A N 1
ATOM 796 C CA . LEU A 1 99 ? 14.232 4.998 -2.760 1.00 95.56 99 LEU A CA 1
ATOM 797 C C . LEU A 1 99 ? 12.776 5.348 -2.422 1.00 95.56 99 LEU A C 1
ATOM 799 O O . LEU A 1 99 ? 12.472 5.690 -1.279 1.00 95.56 99 LEU A O 1
ATOM 803 N N . ILE A 1 100 ? 11.865 5.198 -3.388 1.00 94.62 100 ILE A N 1
ATOM 804 C CA . ILE A 1 100 ? 10.426 5.420 -3.184 1.00 94.62 100 ILE A CA 1
ATOM 805 C C . ILE A 1 100 ? 9.880 4.460 -2.121 1.00 94.62 100 ILE A C 1
ATOM 807 O O . ILE A 1 100 ? 9.135 4.886 -1.242 1.00 94.62 100 ILE A O 1
ATOM 811 N N . ALA A 1 101 ? 10.282 3.188 -2.148 1.00 93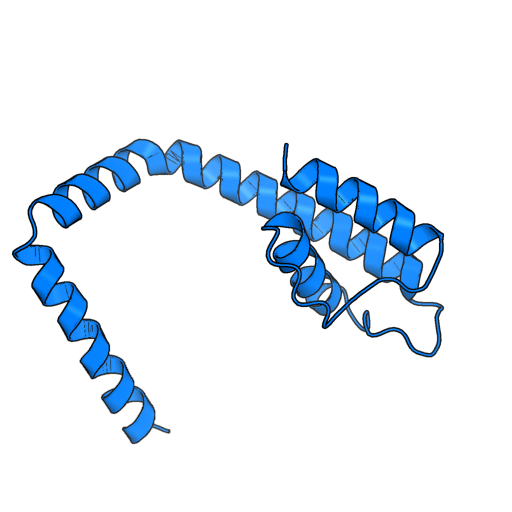.00 101 ALA A N 1
ATOM 812 C CA . ALA A 1 101 ? 9.886 2.194 -1.156 1.00 93.00 101 ALA A CA 1
ATOM 813 C C . ALA A 1 101 ? 10.366 2.524 0.258 1.00 93.00 101 ALA A C 1
ATOM 815 O O . ALA A 1 101 ? 9.603 2.357 1.213 1.00 93.00 101 ALA A O 1
ATOM 816 N N . SER A 1 102 ? 11.591 3.027 0.408 1.00 93.12 102 SER A N 1
ATOM 817 C CA . SER A 1 102 ? 12.089 3.504 1.699 1.00 93.12 102 SER A CA 1
ATOM 818 C C . SER A 1 102 ? 11.260 4.681 2.216 1.00 93.12 102 SER A C 1
ATOM 820 O O . SER A 1 102 ? 10.820 4.651 3.365 1.00 93.12 102 SER A O 1
ATOM 822 N N . CYS A 1 103 ? 10.968 5.674 1.368 1.00 93.38 103 CYS A N 1
ATOM 823 C CA . CYS A 1 103 ? 10.115 6.807 1.739 1.00 93.38 103 CYS A CA 1
ATOM 824 C C . CYS A 1 103 ? 8.688 6.370 2.107 1.00 93.38 103 CYS A C 1
ATOM 826 O O . CYS A 1 103 ? 8.161 6.825 3.120 1.00 93.38 103 CYS A O 1
ATOM 828 N N . ALA A 1 104 ? 8.086 5.463 1.333 1.00 92.31 104 ALA A N 1
ATOM 829 C CA . ALA A 1 104 ? 6.752 4.923 1.596 1.00 92.31 104 ALA A CA 1
ATOM 830 C C . ALA A 1 104 ? 6.693 4.154 2.924 1.00 92.31 104 ALA A C 1
ATOM 832 O O . ALA A 1 104 ? 5.741 4.304 3.684 1.00 92.31 104 ALA A O 1
ATOM 833 N N . SER A 1 105 ? 7.734 3.375 3.235 1.00 91.75 105 SER A N 1
ATOM 834 C CA . SER A 1 105 ? 7.817 2.617 4.489 1.00 91.75 105 SER A CA 1
ATOM 835 C C . SER A 1 105 ? 7.901 3.546 5.702 1.00 91.75 105 SER A C 1
ATOM 837 O O . SER A 1 105 ? 7.181 3.347 6.674 1.00 91.75 105 SER A O 1
ATOM 839 N N . ILE A 1 106 ? 8.727 4.597 5.633 1.00 90.88 106 ILE A N 1
ATOM 840 C CA . ILE A 1 106 ? 8.832 5.602 6.704 1.00 90.88 106 ILE A CA 1
ATOM 841 C C . ILE A 1 106 ? 7.506 6.356 6.857 1.00 90.88 106 ILE A C 1
ATOM 843 O O . ILE A 1 106 ? 7.021 6.524 7.971 1.00 90.88 106 ILE A O 1
ATOM 847 N N . SER A 1 107 ? 6.891 6.756 5.742 1.00 89.25 107 SER A N 1
ATOM 848 C CA . SER A 1 107 ? 5.608 7.466 5.736 1.00 89.25 107 SER A CA 1
ATOM 849 C C . SER A 1 107 ? 4.429 6.629 6.233 1.00 89.25 107 SER A C 1
ATOM 851 O O . SER A 1 107 ? 3.420 7.218 6.593 1.00 89.25 107 SER A O 1
ATOM 853 N N . GLY A 1 108 ? 4.498 5.296 6.179 1.00 85.00 108 GLY A N 1
ATOM 854 C CA . GLY A 1 108 ? 3.442 4.427 6.710 1.00 85.00 108 GLY A CA 1
ATOM 855 C C . GLY A 1 108 ? 3.571 4.145 8.205 1.00 85.00 108 GLY A C 1
ATOM 856 O O . GLY A 1 108 ? 2.581 3.806 8.844 1.00 85.00 108 GLY A O 1
ATOM 857 N N . VAL A 1 109 ? 4.781 4.277 8.754 1.00 84.81 109 VAL A N 1
ATOM 858 C CA . VAL A 1 109 ? 5.052 4.097 10.189 1.00 84.81 109 VAL A CA 1
ATOM 859 C C . VAL A 1 109 ? 4.780 5.379 10.985 1.00 84.81 109 VAL A C 1
ATOM 861 O O . VAL A 1 109 ? 4.420 5.283 12.158 1.00 84.81 109 VAL A O 1
ATOM 864 N N . LEU A 1 110 ? 4.979 6.548 10.365 1.00 76.31 110 LEU A N 1
ATOM 865 C CA . LEU A 1 110 ? 4.676 7.873 10.926 1.00 76.31 110 LEU A CA 1
ATOM 866 C C . LEU A 1 110 ? 3.176 8.187 10.871 1.00 76.31 110 LEU A C 1
ATOM 868 O O . LEU A 1 110 ? 2.674 8.721 11.884 1.00 76.31 110 LEU A O 1
#

Radius of gyration: 19.16 Å; chains: 1; bounding box: 42×35×46 Å

Foldseek 3Di:
DVVVVVVVVVVVCVVVVCVVDPVNVVVVVVCVVCVVVVVVVVVVLVVLLLVLLVQLLVQAVVPPPAPSPDSVSSSVVLNCLLVVVCPVPHQGPDPSNVVSSVVSNVVSVD